Protein AF-A0A1N7J5K2-F1 (afdb_monomer_lite)

Structure (mmCIF, N/CA/C/O backbone):
data_AF-A0A1N7J5K2-F1
#
_entry.id   AF-A0A1N7J5K2-F1
#
loop_
_atom_site.group_PDB
_atom_site.id
_atom_site.type_symbol
_atom_site.label_atom_id
_atom_site.label_alt_id
_atom_site.label_comp_id
_atom_site.label_asym_id
_atom_site.label_entity_id
_atom_site.label_seq_id
_atom_site.pdbx_PDB_ins_code
_atom_site.Cartn_x
_atom_site.Cartn_y
_atom_site.Cartn_z
_atom_site.occupancy
_atom_site.B_iso_or_equiv
_atom_site.auth_seq_id
_atom_site.auth_comp_id
_atom_site.auth_asym_id
_atom_site.auth_atom_id
_atom_site.pdbx_PDB_model_num
ATOM 1 N N . MET A 1 1 ? 15.625 16.193 -10.550 1.00 38.84 1 MET A N 1
ATOM 2 C CA . MET A 1 1 ? 15.431 15.345 -9.357 1.00 38.84 1 MET A CA 1
ATOM 3 C C . MET A 1 1 ? 14.097 14.652 -9.564 1.00 38.84 1 MET A C 1
ATOM 5 O O . MET A 1 1 ? 13.086 15.339 -9.556 1.00 38.84 1 MET A O 1
ATOM 9 N N . GLY A 1 2 ? 14.098 13.376 -9.960 1.00 46.16 2 GLY A N 1
ATOM 10 C CA . GLY A 1 2 ? 12.847 12.663 -10.239 1.00 46.16 2 GLY A CA 1
ATOM 11 C C . GLY A 1 2 ? 12.016 12.593 -8.962 1.00 46.16 2 GLY A C 1
ATOM 12 O O . GLY A 1 2 ? 12.565 12.264 -7.912 1.00 46.16 2 GLY A O 1
ATOM 13 N N . MET A 1 3 ? 10.740 12.972 -9.030 1.00 53.75 3 MET A N 1
ATOM 14 C CA . MET A 1 3 ? 9.815 12.811 -7.910 1.00 53.75 3 MET A CA 1
ATOM 15 C C . MET A 1 3 ? 9.759 11.325 -7.540 1.00 53.75 3 MET A C 1
ATOM 17 O O . MET A 1 3 ? 9.287 10.505 -8.321 1.00 53.75 3 MET A O 1
ATOM 21 N N . SER A 1 4 ? 10.292 10.988 -6.367 1.00 74.81 4 SER A N 1
ATOM 22 C CA . SER A 1 4 ? 10.074 9.694 -5.729 1.00 74.81 4 SER A CA 1
ATOM 23 C C . SER A 1 4 ? 8.666 9.712 -5.141 1.00 74.81 4 SER A C 1
ATOM 25 O O . SER A 1 4 ? 8.347 10.594 -4.343 1.00 74.81 4 SER A O 1
ATOM 27 N N . ILE A 1 5 ? 7.815 8.788 -5.583 1.00 88.31 5 ILE A N 1
ATOM 28 C CA . ILE A 1 5 ? 6.474 8.612 -5.024 1.00 88.31 5 ILE A CA 1
ATOM 29 C C . ILE A 1 5 ? 6.587 7.991 -3.629 1.00 88.31 5 ILE A C 1
ATOM 31 O O . ILE A 1 5 ? 7.312 7.017 -3.412 1.00 88.31 5 ILE A O 1
ATOM 35 N N . SER A 1 6 ? 5.859 8.545 -2.668 1.00 93.19 6 SER A N 1
ATOM 36 C CA . SER A 1 6 ? 5.816 8.018 -1.307 1.00 93.19 6 SER A CA 1
ATOM 37 C C . SER A 1 6 ? 5.140 6.645 -1.259 1.00 93.19 6 SER A C 1
ATOM 39 O O . SER A 1 6 ? 4.311 6.295 -2.101 1.00 93.19 6 SER A O 1
ATOM 41 N N . VAL A 1 7 ? 5.431 5.863 -0.216 1.00 94.81 7 VAL A N 1
ATOM 42 C CA . VAL A 1 7 ? 4.757 4.573 0.023 1.00 94.81 7 VAL A CA 1
ATOM 43 C C . VAL A 1 7 ? 3.235 4.753 0.097 1.00 94.81 7 VAL A C 1
ATOM 45 O O . VAL A 1 7 ? 2.488 3.938 -0.436 1.00 94.81 7 VAL A O 1
ATOM 48 N N . SER A 1 8 ? 2.765 5.842 0.700 1.00 95.25 8 SER A N 1
ATOM 49 C CA . SER A 1 8 ? 1.342 6.179 0.787 1.00 95.25 8 SER A CA 1
ATOM 50 C C . SER A 1 8 ? 0.697 6.399 -0.586 1.00 95.25 8 SER A C 1
ATOM 52 O O . SER A 1 8 ? -0.397 5.892 -0.845 1.00 95.25 8 SER A O 1
ATOM 54 N N . GLU A 1 9 ? 1.391 7.084 -1.498 1.00 95.50 9 GLU A N 1
ATOM 55 C CA . GLU A 1 9 ? 0.950 7.250 -2.889 1.00 95.50 9 GLU A CA 1
ATOM 56 C C . GLU A 1 9 ? 0.975 5.922 -3.653 1.00 95.50 9 GLU A C 1
ATOM 58 O O . GLU A 1 9 ? 0.037 5.625 -4.394 1.00 95.50 9 GLU A O 1
ATOM 63 N N . LYS A 1 10 ? 1.980 5.070 -3.416 1.00 96.56 10 LYS A N 1
ATOM 64 C CA . LYS A 1 10 ? 2.028 3.720 -3.997 1.00 96.56 10 LYS A CA 1
ATOM 65 C C . LYS A 1 10 ? 0.839 2.861 -3.579 1.00 96.56 10 LYS A C 1
ATOM 67 O O . LYS A 1 10 ? 0.248 2.178 -4.411 1.00 96.56 10 LYS A O 1
ATOM 72 N N . ILE A 1 11 ? 0.457 2.908 -2.303 1.00 97.25 11 ILE A N 1
ATOM 73 C CA . ILE A 1 11 ? -0.711 2.176 -1.787 1.00 97.25 11 ILE A CA 1
ATOM 74 C C . ILE A 1 11 ? -1.987 2.637 -2.494 1.00 97.25 11 ILE A C 1
ATOM 76 O O . ILE A 1 11 ? -2.794 1.804 -2.914 1.00 97.25 11 ILE A O 1
ATOM 80 N N . ARG A 1 12 ? -2.140 3.953 -2.678 1.00 97.06 12 ARG A N 1
ATOM 81 C CA . ARG A 1 12 ? -3.259 4.519 -3.430 1.00 97.06 12 ARG A CA 1
ATOM 82 C C . ARG A 1 12 ? -3.271 4.037 -4.883 1.00 97.06 12 ARG A C 1
ATOM 84 O O . ARG A 1 12 ? -4.317 3.605 -5.353 1.00 9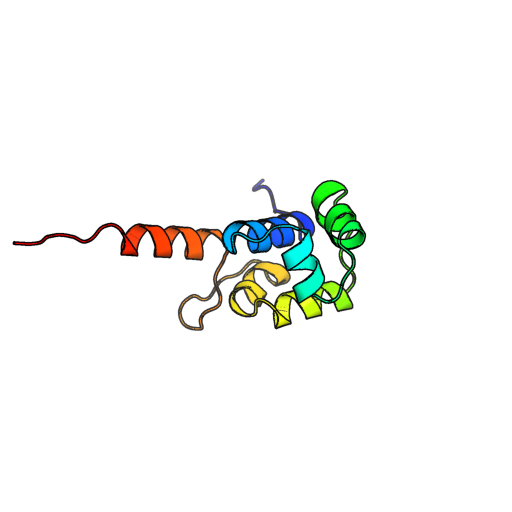7.06 12 ARG A O 1
ATOM 91 N N . ALA A 1 13 ? -2.128 4.068 -5.568 1.00 96.94 13 ALA A N 1
ATOM 92 C CA . ALA A 1 13 ? -2.012 3.626 -6.958 1.00 96.94 13 ALA A CA 1
ATOM 93 C C . ALA A 1 13 ? -2.357 2.136 -7.131 1.00 96.94 13 ALA A C 1
ATOM 95 O O . ALA A 1 13 ? -3.067 1.765 -8.063 1.00 96.94 13 ALA A O 1
ATOM 96 N N . ILE A 1 14 ? -1.934 1.280 -6.194 1.00 97.62 14 ILE A N 1
ATOM 97 C CA . ILE A 1 14 ? -2.348 -0.131 -6.162 1.00 97.62 14 ILE A CA 1
ATOM 98 C C . ILE A 1 14 ? -3.872 -0.227 -6.068 1.00 97.62 14 ILE A C 1
ATOM 100 O O . ILE A 1 14 ? -4.493 -0.906 -6.878 1.00 97.62 14 ILE A O 1
ATOM 104 N N . ARG A 1 15 ? -4.497 0.481 -5.122 1.00 97.88 15 ARG A N 1
ATOM 105 C CA . ARG A 1 15 ? -5.956 0.453 -4.967 1.00 97.88 15 ARG A CA 1
ATOM 106 C C . ARG A 1 15 ? -6.688 0.929 -6.230 1.00 97.88 15 ARG A C 1
ATOM 108 O O . ARG A 1 15 ? -7.670 0.299 -6.626 1.00 97.88 15 ARG A O 1
ATOM 115 N N . ASP A 1 16 ? -6.233 2.032 -6.820 1.00 97.06 16 ASP A N 1
ATOM 116 C CA . ASP A 1 16 ? -6.857 2.646 -7.995 1.00 97.06 16 ASP A CA 1
ATOM 117 C C . ASP A 1 16 ? -6.722 1.728 -9.234 1.00 97.06 16 ASP A C 1
ATOM 119 O O . ASP A 1 16 ? -7.727 1.466 -9.893 1.00 97.06 16 ASP A O 1
ATOM 123 N N . SER A 1 17 ? -5.554 1.113 -9.470 1.00 96.38 17 SER A N 1
ATOM 124 C CA . SER A 1 17 ? -5.351 0.138 -10.569 1.00 96.38 17 SER A CA 1
ATOM 125 C C . SER A 1 17 ? -6.101 -1.190 -10.392 1.00 96.38 17 SER A C 1
ATOM 127 O O . SER A 1 17 ? -6.335 -1.932 -11.350 1.00 96.38 17 SER A O 1
ATOM 129 N N . GLU A 1 18 ? -6.499 -1.528 -9.166 1.00 95.94 18 GLU A N 1
ATOM 130 C CA . GLU A 1 18 ? -7.408 -2.642 -8.871 1.00 95.94 18 GLU A CA 1
ATOM 131 C C . GLU A 1 18 ? -8.888 -2.251 -9.003 1.00 95.94 18 GLU A C 1
ATOM 133 O O . GLU A 1 18 ? -9.766 -3.089 -8.802 1.00 95.94 18 GLU A O 1
ATOM 138 N N . GLY A 1 19 ? -9.191 -0.989 -9.329 1.00 95.88 19 GLY A N 1
ATOM 139 C CA . GLY A 1 19 ? -10.561 -0.490 -9.444 1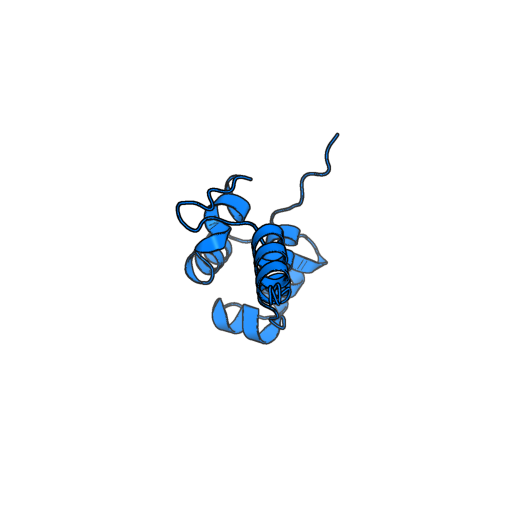.00 95.88 19 GLY A CA 1
ATOM 140 C C . GLY A 1 19 ? -11.328 -0.535 -8.120 1.00 95.88 19 GLY A C 1
ATOM 141 O O . GLY A 1 19 ? -12.557 -0.617 -8.113 1.00 95.88 19 GLY A O 1
ATOM 142 N N . MET A 1 20 ? -10.626 -0.526 -6.981 1.00 96.81 20 MET A N 1
ATOM 143 C CA . MET A 1 20 ? -11.242 -0.735 -5.674 1.00 96.81 20 MET A CA 1
ATOM 144 C C . MET A 1 20 ? -11.570 0.578 -4.960 1.00 96.81 20 MET A C 1
ATOM 146 O O . MET A 1 20 ? -10.738 1.472 -4.785 1.00 96.81 20 MET A O 1
ATOM 150 N N . GLY A 1 21 ? -12.787 0.658 -4.421 1.00 97.38 21 GLY A N 1
ATOM 151 C CA . GLY A 1 21 ? -13.136 1.685 -3.443 1.00 97.38 21 GLY A CA 1
ATOM 152 C C . GLY A 1 21 ? -12.374 1.496 -2.123 1.00 97.38 21 GLY A C 1
ATOM 153 O O . GLY A 1 21 ? -12.033 0.375 -1.742 1.00 97.38 21 GLY A O 1
ATOM 154 N N . ARG A 1 22 ? -12.154 2.589 -1.378 1.00 97.06 22 ARG A N 1
ATOM 155 C CA . ARG A 1 22 ? -11.424 2.575 -0.092 1.00 97.06 22 ARG A CA 1
ATOM 156 C C . ARG A 1 22 ? -11.976 1.572 0.910 1.00 97.06 22 ARG A C 1
ATOM 158 O O . ARG A 1 22 ? -11.201 0.870 1.547 1.00 97.06 22 ARG A O 1
ATOM 165 N N . LYS A 1 23 ? -13.303 1.485 1.029 1.00 97.75 23 LYS A N 1
ATOM 166 C CA . LYS A 1 23 ? -13.947 0.537 1.941 1.00 97.75 23 LYS A CA 1
ATOM 167 C C . LYS A 1 23 ? -13.613 -0.913 1.582 1.00 97.75 23 LYS A C 1
ATOM 169 O O . LYS A 1 23 ? -13.081 -1.625 2.420 1.00 97.75 23 LYS A O 1
ATOM 174 N N . ALA A 1 24 ? -13.856 -1.319 0.336 1.00 98.06 24 ALA A N 1
ATOM 175 C CA . ALA A 1 24 ? -1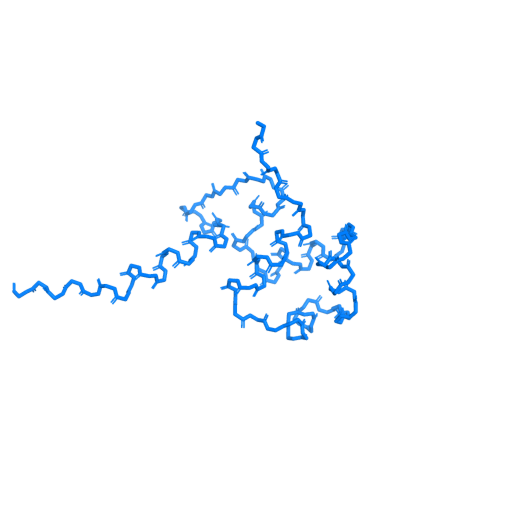3.579 -2.681 -0.121 1.00 98.06 24 ALA A CA 1
ATOM 176 C C . ALA A 1 24 ? -12.088 -3.039 0.000 1.00 98.06 24 ALA A C 1
ATOM 178 O O . ALA A 1 24 ? -11.740 -4.153 0.387 1.00 98.06 24 ALA A O 1
ATOM 179 N N . PHE A 1 25 ? -11.205 -2.083 -0.297 1.00 98.25 25 PHE A N 1
ATOM 180 C CA . PHE A 1 25 ? -9.766 -2.263 -0.152 1.00 98.25 25 PHE A CA 1
ATOM 181 C C . PHE A 1 25 ? -9.363 -2.443 1.317 1.00 98.25 25 PHE A C 1
ATOM 183 O O . PHE A 1 25 ? -8.662 -3.394 1.645 1.00 98.25 25 PHE A O 1
ATOM 190 N N . ALA A 1 26 ? -9.849 -1.578 2.213 1.00 97.88 26 ALA A N 1
ATOM 191 C CA . ALA A 1 26 ? -9.585 -1.667 3.646 1.00 97.88 26 ALA A CA 1
ATOM 192 C C . ALA A 1 26 ? -10.125 -2.972 4.255 1.00 97.88 26 ALA A C 1
ATOM 194 O O . ALA A 1 26 ? -9.396 -3.649 4.981 1.00 97.88 26 ALA A O 1
ATOM 195 N N . ASP A 1 27 ? -11.350 -3.363 3.887 1.00 98.06 27 ASP A N 1
ATOM 196 C CA . ASP A 1 27 ? -11.982 -4.608 4.329 1.00 98.06 27 ASP A CA 1
ATOM 197 C C . ASP A 1 27 ? -11.143 -5.828 3.892 1.00 98.06 27 ASP A C 1
ATOM 199 O O . ASP A 1 27 ? -10.853 -6.700 4.710 1.00 98.06 27 ASP A O 1
ATOM 203 N N . LYS A 1 28 ? -10.653 -5.856 2.639 1.00 97.56 28 LYS A N 1
ATOM 204 C CA . LYS A 1 28 ? -9.761 -6.921 2.134 1.00 97.56 28 LYS A CA 1
ATOM 205 C C . LYS A 1 28 ? -8.426 -6.999 2.885 1.00 97.56 28 LYS A C 1
ATOM 207 O O . LYS A 1 28 ? -7.862 -8.082 3.019 1.00 97.56 28 LYS A O 1
ATOM 212 N N . LEU A 1 29 ? -7.918 -5.870 3.372 1.00 96.62 29 LEU A N 1
ATOM 213 C CA . LEU A 1 29 ? -6.679 -5.801 4.152 1.00 96.62 29 LEU A CA 1
ATOM 214 C C . LEU A 1 29 ? -6.887 -6.048 5.654 1.00 96.62 29 LEU A C 1
ATOM 216 O O . LEU A 1 29 ? -5.904 -6.132 6.391 1.00 96.62 29 LEU A O 1
ATOM 220 N N . GLY A 1 30 ? -8.137 -6.141 6.118 1.00 96.75 30 GLY A N 1
ATOM 221 C CA . GLY A 1 30 ? -8.462 -6.265 7.539 1.00 96.75 30 GLY A CA 1
ATOM 222 C C . GLY A 1 30 ? -8.133 -5.009 8.354 1.00 96.75 30 GLY A C 1
ATOM 223 O O . GLY A 1 30 ? -7.798 -5.115 9.533 1.00 96.75 30 GLY A O 1
ATOM 224 N N . ILE A 1 31 ? -8.194 -3.823 7.740 1.00 96.44 31 ILE A N 1
ATOM 225 C CA . ILE A 1 31 ? -7.954 -2.532 8.403 1.00 96.44 31 ILE A CA 1
ATOM 226 C C . ILE A 1 31 ? -9.199 -1.648 8.332 1.00 96.44 31 ILE A C 1
ATOM 228 O O . ILE A 1 31 ? -10.090 -1.862 7.516 1.00 96.44 31 ILE A O 1
ATOM 232 N N . SER A 1 32 ? -9.262 -0.605 9.163 1.00 97.50 32 SER A N 1
ATOM 233 C CA . SER A 1 32 ? -10.363 0.356 9.066 1.00 97.50 32 SER A CA 1
ATOM 234 C C . SER A 1 32 ? -10.215 1.255 7.832 1.00 97.50 32 SER A C 1
ATOM 236 O O . SER A 1 32 ? -9.105 1.666 7.482 1.00 97.50 32 SER A O 1
ATOM 238 N N . GLN A 1 33 ? -11.336 1.651 7.219 1.00 97.50 33 GLN A N 1
ATOM 239 C CA . GLN A 1 33 ? -11.334 2.645 6.137 1.00 97.50 33 GLN A CA 1
ATOM 240 C C . GLN A 1 33 ? -10.656 3.960 6.567 1.00 97.50 33 GLN A C 1
ATOM 242 O O . GLN A 1 33 ? -9.893 4.540 5.800 1.00 97.50 33 GLN A O 1
ATOM 247 N N . ARG A 1 34 ? -10.862 4.397 7.818 1.00 97.00 34 ARG A N 1
ATOM 248 C CA . ARG A 1 34 ? -10.224 5.599 8.382 1.00 97.00 34 ARG A CA 1
ATOM 249 C C . ARG A 1 34 ? -8.697 5.484 8.416 1.00 97.00 34 ARG A C 1
ATOM 251 O O . ARG A 1 34 ? -8.002 6.470 8.182 1.00 97.00 34 ARG A O 1
ATOM 258 N N . THR A 1 35 ? -8.171 4.296 8.717 1.00 96.69 35 THR A N 1
ATOM 259 C CA . THR A 1 35 ? -6.727 4.028 8.680 1.00 96.69 35 THR A CA 1
ATOM 260 C C . THR A 1 35 ? -6.195 4.201 7.263 1.00 96.69 35 THR A C 1
ATOM 262 O O . THR A 1 35 ? -5.208 4.908 7.074 1.00 96.69 35 THR A O 1
ATOM 265 N N . LEU A 1 36 ? -6.879 3.622 6.270 1.00 97.38 36 LEU A N 1
ATOM 266 C CA . LEU A 1 36 ? -6.511 3.776 4.863 1.00 97.38 36 LEU A CA 1
ATOM 267 C C . 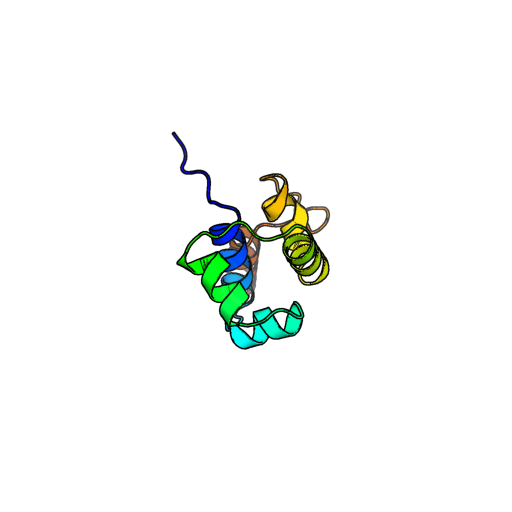LEU A 1 36 ? -6.552 5.247 4.417 1.00 97.38 36 LEU A C 1
ATOM 269 O O . LEU A 1 36 ? -5.622 5.715 3.772 1.00 97.38 36 LEU A O 1
ATOM 273 N N . GLU A 1 37 ? -7.579 6.004 4.809 1.00 96.44 37 GLU A N 1
ATOM 274 C CA . GLU A 1 37 ? -7.677 7.441 4.513 1.00 96.44 37 GLU A CA 1
ATOM 275 C C . GLU A 1 37 ? -6.541 8.256 5.144 1.00 96.44 37 GLU A C 1
ATOM 277 O O . GLU A 1 37 ? -6.044 9.191 4.520 1.00 96.44 37 GLU A O 1
ATOM 282 N N . SER A 1 38 ? -6.100 7.916 6.361 1.00 96.00 38 SER A N 1
ATOM 283 C CA . SER A 1 38 ? -4.948 8.582 6.986 1.00 96.00 38 SER A CA 1
ATOM 284 C C . SER A 1 38 ? -3.659 8.331 6.208 1.00 96.00 38 SER A C 1
ATOM 286 O O . SER A 1 38 ? -2.868 9.254 6.028 1.00 96.00 38 SER A O 1
ATOM 288 N N . ILE A 1 39 ? -3.462 7.104 5.726 1.00 95.81 39 ILE A N 1
ATOM 289 C CA . ILE A 1 39 ? -2.300 6.745 4.910 1.00 95.81 39 ILE A CA 1
ATOM 290 C C . ILE A 1 39 ? -2.351 7.522 3.591 1.00 95.81 39 ILE A C 1
ATOM 292 O O . ILE A 1 39 ? -1.460 8.319 3.320 1.00 95.81 39 ILE A O 1
ATOM 296 N N . GLU A 1 40 ? -3.429 7.377 2.816 1.00 93.94 40 GLU A N 1
ATOM 297 C CA . GLU A 1 40 ? -3.505 7.938 1.461 1.00 93.94 40 GLU A CA 1
ATOM 298 C C . GLU A 1 40 ? -3.599 9.470 1.418 1.00 93.94 40 GLU A C 1
ATOM 300 O O . GLU A 1 40 ? -3.015 10.081 0.529 1.00 93.94 40 GLU A O 1
ATOM 305 N N . ASN A 1 41 ? -4.347 10.102 2.332 1.00 91.62 41 ASN A N 1
ATOM 306 C CA . ASN A 1 41 ? -4.626 11.543 2.246 1.00 91.62 41 ASN A CA 1
ATOM 307 C C . ASN A 1 41 ? -3.686 12.389 3.106 1.00 91.62 41 ASN A C 1
ATOM 309 O O . ASN A 1 41 ? -3.407 13.532 2.757 1.00 91.62 41 ASN A O 1
ATOM 313 N N . LYS A 1 42 ? -3.242 11.867 4.256 1.00 88.06 42 LYS A N 1
ATOM 314 C CA . LYS A 1 42 ? -2.353 12.601 5.173 1.00 88.06 42 LYS A CA 1
ATOM 315 C C . LYS A 1 42 ? -0.892 12.190 5.029 1.00 88.06 42 LYS A C 1
ATOM 317 O O . LYS A 1 42 ? -0.058 12.732 5.745 1.00 88.06 42 LYS A O 1
ATOM 322 N N . GLY A 1 43 ? -0.595 11.211 4.170 1.00 86.50 43 GLY A N 1
ATOM 323 C CA . GLY A 1 43 ? 0.754 10.684 3.991 1.00 86.50 43 GLY A CA 1
ATOM 324 C C . GLY A 1 43 ? 1.300 10.004 5.246 1.00 86.50 43 GLY A C 1
ATOM 325 O O . GLY A 1 43 ? 2.506 9.988 5.443 1.00 86.50 43 GLY A O 1
ATOM 326 N N . THR A 1 44 ? 0.434 9.483 6.126 1.00 90.19 44 THR A N 1
ATOM 327 C CA . THR A 1 44 ? 0.894 8.761 7.321 1.00 90.19 44 THR A CA 1
ATOM 328 C C . THR A 1 44 ? 1.616 7.485 6.906 1.00 90.19 44 THR A C 1
ATOM 330 O O . THR A 1 44 ? 1.036 6.676 6.182 1.00 90.19 44 THR A O 1
ATOM 333 N N . ASP A 1 45 ? 2.830 7.273 7.413 1.00 90.62 45 ASP A N 1
ATOM 334 C CA . ASP A 1 45 ? 3.572 6.047 7.133 1.00 90.62 45 ASP A CA 1
ATOM 335 C C . ASP A 1 45 ? 2.791 4.811 7.615 1.00 90.62 45 ASP A C 1
ATOM 337 O O . ASP A 1 45 ? 2.344 4.754 8.770 1.00 90.62 45 ASP A O 1
ATOM 341 N N . PRO A 1 46 ? 2.598 3.797 6.754 1.00 94.25 46 PRO A N 1
ATOM 342 C CA . PRO A 1 46 ? 1.912 2.579 7.144 1.00 94.25 46 PRO A CA 1
ATOM 343 C C . PRO A 1 46 ? 2.766 1.784 8.136 1.00 94.25 46 PRO A C 1
ATOM 345 O O . PRO A 1 46 ? 3.982 1.657 7.991 1.00 94.25 46 PRO A O 1
ATOM 348 N N . SER A 1 47 ? 2.120 1.157 9.120 1.00 96.00 47 SER A N 1
ATOM 349 C CA . SER A 1 47 ? 2.822 0.206 9.984 1.00 96.00 47 SER A CA 1
ATOM 350 C C . SER A 1 47 ? 3.288 -1.017 9.188 1.00 96.00 47 SER A C 1
ATOM 352 O O . SER A 1 47 ? 2.702 -1.385 8.165 1.00 96.00 47 SER A O 1
ATOM 354 N N . SER A 1 48 ? 4.307 -1.716 9.692 1.00 96.25 48 SER A N 1
ATOM 355 C CA . SER A 1 48 ? 4.821 -2.935 9.052 1.00 96.25 48 SER A CA 1
ATOM 356 C C . SER A 1 48 ? 3.747 -4.018 8.881 1.00 96.25 48 SER A C 1
ATOM 358 O O . SER A 1 48 ? 3.772 -4.764 7.903 1.00 96.25 48 SER A O 1
ATOM 360 N N . SER A 1 49 ? 2.770 -4.087 9.790 1.00 97.00 49 SER A N 1
ATOM 361 C CA . SER A 1 49 ? 1.619 -4.990 9.685 1.00 97.00 49 SER A CA 1
ATOM 362 C C . SER A 1 49 ? 0.716 -4.644 8.501 1.00 97.00 49 SER A C 1
ATOM 364 O O . SER A 1 49 ? 0.298 -5.548 7.780 1.00 97.00 49 SER A O 1
ATOM 366 N N . ILE A 1 50 ? 0.458 -3.353 8.265 1.00 96.88 50 ILE A N 1
ATOM 367 C CA . ILE A 1 50 ? -0.338 -2.885 7.121 1.00 96.88 50 ILE A CA 1
ATOM 368 C C . ILE A 1 50 ? 0.415 -3.152 5.819 1.00 96.88 50 ILE A C 1
ATOM 370 O O . ILE A 1 50 ? -0.159 -3.717 4.892 1.00 96.88 50 ILE A O 1
ATOM 374 N N . LEU A 1 51 ? 1.712 -2.836 5.768 1.00 97.44 51 LEU A N 1
ATOM 375 C CA . LEU A 1 51 ? 2.538 -3.101 4.590 1.00 97.44 51 LEU A CA 1
ATOM 376 C C . LEU A 1 51 ? 2.526 -4.595 4.223 1.00 97.44 51 LEU A C 1
ATOM 378 O O . LEU A 1 51 ? 2.285 -4.956 3.074 1.00 97.44 51 LEU A O 1
ATOM 382 N N . LYS A 1 52 ? 2.683 -5.483 5.216 1.00 98.00 52 LYS A N 1
ATOM 383 C CA . LYS A 1 52 ? 2.578 -6.939 5.021 1.00 98.00 52 LYS A CA 1
ATOM 384 C C . LYS A 1 52 ? 1.190 -7.375 4.552 1.00 98.00 52 LYS A C 1
ATOM 386 O O . LYS A 1 52 ? 1.106 -8.284 3.729 1.00 98.00 52 LYS A O 1
ATOM 391 N N . ALA A 1 53 ? 0.116 -6.779 5.074 1.00 98.12 53 ALA A N 1
ATOM 392 C CA . ALA A 1 53 ? -1.244 -7.084 4.630 1.00 98.12 53 ALA A CA 1
ATOM 393 C C . ALA A 1 53 ? -1.430 -6.736 3.146 1.00 98.12 53 ALA A C 1
ATOM 395 O O . ALA A 1 53 ? -1.995 -7.533 2.400 1.00 98.12 53 ALA A O 1
ATOM 396 N N . ILE A 1 54 ? -0.880 -5.602 2.704 1.00 97.81 54 ILE A N 1
ATOM 397 C CA . ILE A 1 54 ? -0.929 -5.170 1.303 1.00 97.81 54 ILE A CA 1
ATOM 398 C C . ILE A 1 54 ? -0.141 -6.128 0.411 1.00 97.81 54 ILE A C 1
ATOM 400 O O . ILE A 1 54 ? -0.706 -6.632 -0.555 1.00 97.81 54 ILE A O 1
ATOM 404 N N . CYS A 1 55 ? 1.104 -6.470 0.765 1.00 98.00 55 CYS A N 1
ATOM 405 C CA . CYS A 1 55 ? 1.895 -7.428 -0.018 1.00 98.00 55 CYS A CA 1
ATOM 406 C C . CYS A 1 55 ? 1.227 -8.812 -0.100 1.00 98.00 55 CYS A C 1
ATOM 408 O O . CYS A 1 55 ? 1.312 -9.480 -1.122 1.00 98.00 55 CYS A O 1
ATOM 410 N N . LYS A 1 56 ? 0.524 -9.255 0.952 1.00 97.56 56 LYS A N 1
ATOM 411 C CA . LYS A 1 56 ? -0.240 -10.514 0.919 1.00 97.56 56 LYS A CA 1
ATOM 412 C C . LYS A 1 56 ? -1.503 -10.418 0.061 1.00 97.56 56 LYS A C 1
ATOM 414 O O . LYS A 1 56 ? -1.841 -11.376 -0.624 1.00 97.56 56 LYS A O 1
ATOM 419 N N . GLY A 1 57 ? -2.212 -9.290 0.119 1.00 97.19 57 GLY A N 1
ATOM 420 C CA . GLY A 1 57 ? -3.446 -9.069 -0.636 1.00 97.19 57 GLY A CA 1
ATOM 421 C C . GLY A 1 57 ? -3.220 -8.809 -2.127 1.00 97.19 57 GLY A C 1
ATOM 422 O O . GLY A 1 57 ? -4.106 -9.110 -2.930 1.00 97.19 57 GLY A O 1
ATOM 423 N N . TYR A 1 58 ? -2.047 -8.269 -2.476 1.00 97.69 58 TYR A N 1
ATOM 424 C CA . TYR A 1 58 ? -1.649 -7.897 -3.834 1.00 97.69 58 TYR A CA 1
ATOM 425 C C . TYR A 1 58 ? -0.166 -8.224 -4.092 1.00 97.69 58 TYR A C 1
ATOM 427 O O . TYR A 1 58 ? 0.663 -7.323 -4.248 1.00 97.69 58 TYR A O 1
ATOM 435 N N . PRO A 1 59 ? 0.194 -9.519 -4.146 1.00 97.75 59 PRO A N 1
ATOM 436 C CA . PRO A 1 59 ? 1.588 -9.957 -4.231 1.00 97.75 59 PRO A CA 1
ATOM 437 C C . PRO A 1 59 ? 2.321 -9.450 -5.472 1.00 97.75 59 PRO A C 1
ATOM 439 O O . PRO A 1 59 ? 3.533 -9.244 -5.399 1.00 97.75 59 PRO A O 1
ATOM 442 N N . ALA A 1 60 ? 1.601 -9.190 -6.566 1.00 98.00 60 ALA A N 1
ATOM 443 C CA . ALA A 1 60 ? 2.157 -8.683 -7.816 1.00 98.00 60 ALA A CA 1
ATOM 444 C C . ALA A 1 60 ? 2.857 -7.320 -7.672 1.00 98.00 60 ALA A C 1
ATOM 446 O O . ALA A 1 60 ? 3.767 -7.032 -8.436 1.00 98.00 60 ALA A O 1
ATOM 447 N N . TYR A 1 61 ? 2.495 -6.498 -6.681 1.00 98.00 61 TYR A N 1
ATOM 448 C CA . TYR A 1 61 ? 3.084 -5.163 -6.502 1.00 98.00 61 TYR A CA 1
ATOM 449 C C . TYR A 1 61 ? 4.177 -5.105 -5.435 1.00 98.00 61 TYR A C 1
ATOM 451 O O . TYR A 1 61 ? 4.642 -4.018 -5.098 1.00 98.00 61 TYR A O 1
ATOM 459 N N . THR A 1 62 ? 4.578 -6.240 -4.857 1.00 97.88 62 THR A N 1
ATOM 460 C CA . THR A 1 62 ? 5.462 -6.268 -3.679 1.00 97.88 62 THR A CA 1
ATOM 461 C C . THR A 1 62 ? 6.792 -5.570 -3.948 1.00 97.88 62 THR A C 1
ATOM 463 O O . THR A 1 62 ? 7.207 -4.715 -3.162 1.00 97.88 62 THR A O 1
ATOM 466 N N . PHE A 1 63 ? 7.452 -5.897 -5.061 1.00 97.81 63 PHE A N 1
ATOM 467 C CA . PHE A 1 63 ? 8.739 -5.296 -5.422 1.00 97.81 63 PHE A CA 1
ATOM 468 C C . PHE A 1 63 ? 8.605 -3.802 -5.689 1.00 97.81 63 PHE A C 1
ATOM 470 O O . PHE A 1 63 ? 9.393 -3.012 -5.176 1.00 97.81 63 PHE A O 1
ATOM 477 N N . TRP A 1 64 ? 7.563 -3.395 -6.405 1.00 97.25 64 TRP A N 1
ATOM 478 C CA . TRP A 1 64 ? 7.362 -1.990 -6.725 1.00 97.25 64 TRP A CA 1
ATOM 479 C C . TRP A 1 64 ? 7.057 -1.163 -5.470 1.00 97.25 64 TRP A C 1
ATOM 481 O O . TRP A 1 64 ? 7.619 -0.084 -5.263 1.00 97.25 64 TRP A O 1
ATOM 491 N N . LEU A 1 65 ? 6.225 -1.706 -4.576 1.00 96.88 65 LEU A N 1
ATOM 492 C CA . LEU A 1 65 ? 5.852 -1.068 -3.318 1.00 96.88 65 LEU A CA 1
ATOM 493 C C . LEU A 1 65 ? 7.052 -0.881 -2.382 1.00 96.88 65 LEU A C 1
ATOM 495 O O . LEU A 1 65 ? 7.167 0.170 -1.755 1.00 96.88 65 LEU A O 1
ATOM 499 N N . THR A 1 66 ? 7.927 -1.887 -2.282 1.00 95.25 66 THR A N 1
ATOM 500 C CA . THR A 1 66 ? 8.937 -1.965 -1.209 1.00 95.25 66 THR A CA 1
ATOM 501 C C . THR A 1 66 ? 10.381 -1.736 -1.652 1.00 95.25 66 THR A C 1
ATOM 503 O O . THR A 1 66 ? 11.199 -1.366 -0.816 1.00 95.25 66 THR A O 1
ATOM 506 N N . LEU A 1 67 ? 10.697 -1.950 -2.931 1.00 95.38 67 LEU A N 1
ATOM 507 C CA . LEU A 1 67 ? 12.061 -1.934 -3.475 1.00 95.38 67 LEU A CA 1
ATOM 508 C C . LEU A 1 67 ? 12.213 -1.019 -4.701 1.00 95.38 67 LEU A C 1
ATOM 510 O O . LEU A 1 67 ? 13.284 -1.002 -5.300 1.00 95.38 67 LEU A O 1
ATOM 514 N N . ASP A 1 68 ? 11.150 -0.314 -5.107 1.00 94.75 68 ASP A N 1
ATOM 515 C CA . ASP A 1 68 ? 11.153 0.566 -6.287 1.00 94.75 68 ASP A CA 1
ATOM 516 C C . ASP A 1 68 ? 11.574 -0.148 -7.586 1.00 94.75 68 ASP A C 1
ATOM 518 O O . ASP A 1 68 ? 12.147 0.451 -8.492 1.00 94.75 68 ASP A O 1
ATOM 522 N N . THR A 1 69 ? 11.279 -1.447 -7.693 1.00 95.38 69 THR A N 1
ATOM 523 C CA . THR A 1 69 ? 11.640 -2.268 -8.856 1.00 95.38 69 THR A CA 1
ATOM 524 C C . THR A 1 69 ? 10.471 -3.117 -9.344 1.00 95.38 69 THR A C 1
ATOM 526 O O . THR A 1 69 ? 9.513 -3.364 -8.615 1.00 95.38 69 THR A O 1
ATOM 529 N N . VAL A 1 70 ? 10.552 -3.577 -10.588 1.00 96.50 70 VAL A N 1
ATOM 530 C CA . VAL A 1 70 ? 9.589 -4.487 -11.218 1.00 96.50 70 VAL A CA 1
ATOM 531 C C . VAL A 1 70 ? 10.344 -5.651 -11.853 1.00 96.50 70 VAL A C 1
ATOM 533 O O . VAL A 1 70 ? 11.495 -5.517 -12.259 1.00 96.50 70 VAL A O 1
ATOM 536 N N . ASN A 1 71 ? 9.695 -6.806 -11.938 1.00 96.62 71 ASN A N 1
ATOM 537 C CA . ASN A 1 71 ? 10.163 -7.957 -12.696 1.00 96.62 71 ASN A CA 1
ATOM 538 C C . ASN A 1 71 ? 8.947 -8.692 -13.299 1.00 96.62 71 ASN A C 1
ATOM 540 O O . ASN A 1 71 ? 8.425 -9.632 -12.683 1.00 96.62 71 ASN A O 1
ATOM 544 N N . PRO A 1 72 ? 8.465 -8.242 -14.474 1.00 94.88 72 PRO A N 1
ATOM 545 C CA . PRO A 1 72 ? 7.264 -8.790 -15.101 1.00 94.88 72 PRO A CA 1
ATOM 546 C C . PRO A 1 72 ? 7.348 -10.293 -15.392 1.00 94.88 72 PRO A C 1
ATOM 548 O O . PRO A 1 72 ? 6.337 -10.979 -15.266 1.00 94.88 72 PRO A O 1
ATOM 551 N N . GLU A 1 73 ? 8.544 -10.819 -15.676 1.00 95.00 73 GLU A N 1
ATOM 552 C CA . GLU A 1 73 ? 8.788 -12.246 -15.958 1.00 95.00 73 GLU A CA 1
ATOM 553 C C . GLU A 1 73 ? 8.362 -13.168 -14.804 1.00 95.00 73 GLU A C 1
ATOM 555 O O . GLU A 1 73 ? 7.987 -14.317 -15.020 1.00 95.00 73 GLU A O 1
ATOM 560 N N . ILE A 1 74 ? 8.391 -12.666 -13.563 1.00 94.62 74 ILE A N 1
ATOM 561 C CA . ILE A 1 74 ? 7.943 -13.401 -12.367 1.00 94.62 74 ILE A CA 1
ATOM 562 C C . ILE A 1 74 ? 6.644 -12.834 -11.777 1.00 94.62 74 ILE A C 1
ATOM 564 O O . ILE A 1 74 ? 6.321 -13.080 -10.613 1.00 94.62 74 ILE A O 1
ATOM 568 N N . GLY A 1 75 ? 5.910 -12.033 -12.553 1.00 95.00 75 GLY A N 1
ATOM 569 C CA . GLY A 1 75 ? 4.646 -11.426 -12.138 1.00 95.00 75 GLY A CA 1
ATOM 570 C C . GLY A 1 75 ? 4.780 -10.289 -11.120 1.00 95.00 75 GLY A C 1
ATOM 571 O O . GLY A 1 75 ? 3.788 -9.937 -10.484 1.00 95.00 75 GLY A O 1
ATOM 572 N N . GLN A 1 76 ? 5.975 -9.713 -10.940 1.00 97.94 76 GLN A N 1
ATOM 573 C CA . GLN A 1 76 ? 6.175 -8.508 -10.130 1.00 97.94 76 GLN A CA 1
ATOM 574 C C . GLN A 1 76 ? 6.057 -7.269 -11.022 1.00 97.94 76 GLN A C 1
ATOM 576 O O . GLN A 1 76 ? 6.942 -6.987 -11.824 1.00 97.94 76 GLN A O 1
ATOM 581 N N . ILE A 1 77 ? 4.975 -6.514 -10.896 1.00 97.19 77 ILE A N 1
ATOM 582 C CA . ILE A 1 77 ? 4.636 -5.399 -11.785 1.00 97.19 77 ILE A CA 1
ATOM 583 C C . ILE A 1 77 ? 4.340 -4.123 -10.992 1.00 97.19 77 ILE A C 1
ATOM 585 O O . ILE A 1 77 ? 4.197 -4.144 -9.769 1.00 97.19 77 ILE A O 1
ATOM 589 N N . SER A 1 78 ? 4.247 -2.999 -11.696 1.00 96.75 78 SER A N 1
ATOM 590 C CA . SER A 1 78 ? 3.684 -1.754 -11.174 1.00 96.75 78 SER A CA 1
ATOM 591 C C . SER A 1 78 ? 2.210 -1.619 -11.595 1.00 96.75 78 SER A C 1
ATOM 593 O O . SER A 1 78 ? 1.788 -2.266 -12.560 1.00 96.75 78 SER A O 1
ATOM 595 N N . PRO A 1 79 ? 1.426 -0.762 -10.917 1.00 95.69 79 PRO A N 1
ATOM 596 C CA . PRO A 1 79 ? 0.092 -0.362 -11.372 1.00 95.69 79 PRO A CA 1
ATOM 597 C C . PRO A 1 79 ? 0.047 0.082 -12.847 1.00 95.69 79 PRO A C 1
ATOM 599 O O . PRO A 1 79 ? -0.797 -0.384 -13.604 1.00 95.69 79 PRO A O 1
ATOM 602 N N . GLU A 1 80 ? 1.017 0.891 -13.281 1.00 93.81 80 GLU A N 1
ATOM 603 C CA . GLU A 1 80 ? 1.137 1.386 -14.664 1.00 93.81 80 GLU A CA 1
ATOM 604 C C . GLU A 1 80 ? 1.310 0.251 -15.689 1.00 93.81 80 GLU A C 1
ATOM 606 O O . GLU A 1 80 ? 0.662 0.233 -16.738 1.00 93.81 80 GLU A O 1
ATOM 611 N N . LEU A 1 81 ? 2.145 -0.747 -15.372 1.00 91.19 81 LEU A N 1
ATOM 612 C CA . LEU A 1 81 ? 2.343 -1.911 -16.242 1.00 91.19 81 LEU A CA 1
ATOM 613 C C . LEU A 1 81 ? 1.063 -2.741 -16.386 1.00 91.19 81 LEU A C 1
ATOM 615 O O . LEU A 1 81 ? 0.776 -3.243 -17.473 1.00 91.19 81 LEU A O 1
ATOM 619 N N . LYS A 1 82 ? 0.277 -2.872 -15.310 1.00 92.12 82 LYS A N 1
ATOM 620 C CA . LYS A 1 82 ? -1.026 -3.547 -15.363 1.00 92.12 82 LYS A CA 1
ATOM 621 C C . LYS A 1 82 ? -2.008 -2.804 -16.268 1.00 92.12 82 LYS A C 1
ATOM 623 O O . LYS A 1 82 ? -2.700 -3.443 -17.060 1.00 92.12 82 LYS A O 1
ATOM 628 N N . GLU A 1 83 ? -2.087 -1.482 -16.137 1.00 87.75 83 GLU A N 1
ATOM 629 C CA . GLU A 1 83 ? -2.971 -0.644 -16.955 1.00 87.75 83 GLU A CA 1
ATOM 630 C C . GLU A 1 83 ? -2.618 -0.770 -18.439 1.00 87.75 83 GLU A C 1
ATOM 632 O O . GLU A 1 83 ? -3.482 -1.099 -19.250 1.00 87.75 8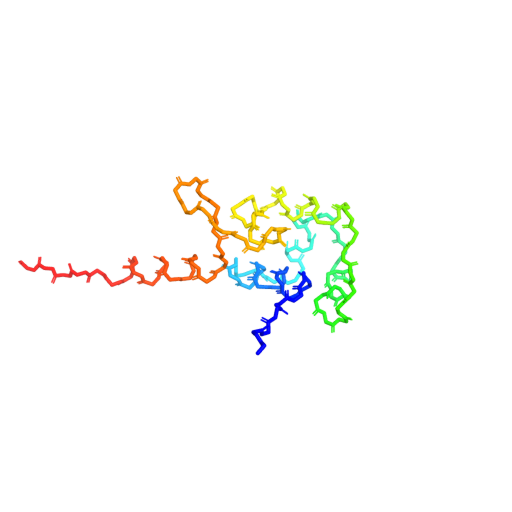3 GLU A O 1
ATOM 637 N N . THR A 1 84 ? -1.328 -0.663 -18.765 1.00 83.94 84 THR A N 1
ATOM 638 C CA . THR A 1 84 ? -0.824 -0.796 -20.139 1.00 83.94 84 THR A CA 1
ATOM 639 C C . THR A 1 84 ? -1.174 -2.165 -20.736 1.00 83.94 84 THR A C 1
ATOM 641 O O . THR A 1 84 ? -1.702 -2.252 -21.842 1.00 83.94 84 THR A O 1
ATOM 644 N N . ALA A 1 85 ? -0.954 -3.257 -19.995 1.00 78.12 85 ALA A N 1
ATOM 645 C CA . ALA A 1 85 ? -1.293 -4.608 -20.453 1.00 78.12 85 ALA A CA 1
ATOM 646 C C . ALA A 1 85 ? -2.803 -4.795 -20.718 1.00 78.12 85 ALA A C 1
ATOM 648 O O . ALA A 1 85 ? -3.192 -5.518 -21.636 1.00 78.12 85 ALA A O 1
ATOM 649 N N . SER A 1 86 ? -3.659 -4.121 -19.941 1.00 72.94 86 SER A N 1
ATOM 650 C CA . SER A 1 86 ? -5.118 -4.131 -20.120 1.00 72.94 86 SER A CA 1
ATOM 651 C C . SER A 1 86 ? -5.567 -3.397 -21.390 1.00 72.94 86 SER A C 1
ATOM 653 O O . SER A 1 86 ? -6.567 -3.778 -22.000 1.00 72.94 86 SER A O 1
ATOM 655 N N . GLU A 1 87 ? -4.839 -2.361 -21.815 1.00 70.75 87 GLU A N 1
ATOM 656 C CA . GLU A 1 87 ? -5.128 -1.611 -23.044 1.00 70.75 87 GLU A CA 1
ATOM 657 C C . GLU A 1 87 ? -4.764 -2.401 -24.308 1.00 70.75 87 GLU A C 1
ATOM 659 O O . GLU A 1 87 ? -5.596 -2.511 -25.210 1.00 70.75 87 GLU A O 1
ATOM 664 N N . TYR A 1 88 ? -3.589 -3.042 -24.346 1.00 62.50 88 TYR A N 1
ATOM 665 C CA . TYR A 1 88 ? -3.175 -3.885 -25.482 1.00 62.50 88 TYR A CA 1
ATOM 666 C C . TYR A 1 88 ? -4.121 -5.070 -25.728 1.00 62.50 88 TYR A C 1
ATOM 668 O O . TYR A 1 88 ? -4.372 -5.435 -26.874 1.00 62.50 88 TYR A O 1
ATOM 676 N N . GLY A 1 89 ? -4.703 -5.650 -24.673 1.00 59.31 89 GLY A N 1
ATOM 677 C CA . GLY A 1 89 ? -5.696 -6.723 -24.806 1.00 59.31 89 GLY A CA 1
ATOM 678 C C . GLY A 1 89 ? -7.025 -6.289 -25.441 1.00 59.31 89 GLY A C 1
ATOM 679 O O . GLY A 1 89 ? -7.815 -7.144 -25.834 1.00 59.31 89 GLY A O 1
ATOM 680 N N . LYS A 1 90 ? -7.292 -4.978 -25.542 1.00 58.16 90 LYS A N 1
ATOM 681 C CA . LYS A 1 90 ? -8.509 -4.417 -26.158 1.00 58.16 90 LYS A CA 1
ATOM 682 C C . LYS A 1 90 ? -8.296 -3.970 -27.599 1.00 58.16 90 LYS A C 1
ATOM 684 O O . LYS A 1 90 ? -9.269 -3.869 -28.342 1.00 58.16 90 LYS A O 1
ATOM 689 N N . THR A 1 91 ? -7.054 -3.731 -28.013 1.00 51.97 91 THR A N 1
ATOM 690 C CA . THR A 1 91 ? -6.710 -3.517 -29.420 1.00 51.97 91 THR A CA 1
ATOM 691 C C . THR A 1 91 ? -6.549 -4.876 -30.089 1.00 51.97 91 THR A C 1
ATOM 693 O O . THR A 1 91 ? -5.439 -5.304 -30.408 1.00 51.97 91 THR A O 1
ATOM 696 N N . GLY A 1 92 ? -7.665 -5.589 -30.253 1.00 53.41 92 GLY A N 1
ATOM 697 C CA . GLY A 1 92 ? -7.728 -6.677 -31.216 1.00 53.41 92 GLY A CA 1
ATOM 698 C C . GLY A 1 92 ? -7.297 -6.109 -32.562 1.00 53.41 92 GLY A C 1
ATOM 699 O O . GLY A 1 92 ? -7.964 -5.248 -33.128 1.00 53.41 92 GLY A O 1
ATOM 700 N N . THR A 1 93 ? -6.123 -6.522 -33.019 1.00 55.16 93 THR A N 1
ATOM 701 C CA . THR A 1 93 ? -5.743 -6.380 -34.413 1.00 55.16 93 THR A CA 1
ATOM 702 C C . THR A 1 93 ? -6.598 -7.385 -35.162 1.00 55.16 93 THR A C 1
ATOM 704 O O . THR A 1 93 ? -6.258 -8.562 -35.253 1.00 55.16 93 THR A O 1
ATOM 707 N N . ASP A 1 94 ? -7.744 -6.918 -35.655 1.00 55.28 94 ASP A N 1
ATOM 708 C CA . ASP A 1 94 ? -8.409 -7.537 -36.792 1.00 55.28 94 ASP A CA 1
ATOM 709 C C . ASP A 1 94 ? -7.397 -7.498 -37.946 1.00 55.28 94 ASP A C 1
ATOM 711 O O . ASP A 1 94 ? -7.248 -6.498 -38.646 1.00 55.28 94 ASP A O 1
ATOM 715 N N . THR A 1 95 ? -6.593 -8.552 -38.056 1.00 58.78 95 THR A N 1
ATOM 716 C CA . THR A 1 95 ? -5.834 -8.835 -39.270 1.00 58.78 95 THR A CA 1
ATOM 717 C C . THR A 1 95 ? -6.694 -9.810 -40.052 1.00 58.78 95 THR A C 1
ATOM 719 O O . THR A 1 95 ? -6.832 -10.967 -39.650 1.00 58.78 95 THR A O 1
ATOM 722 N N . GLU A 1 96 ? -7.340 -9.277 -41.089 1.00 44.38 96 GLU A N 1
ATOM 723 C CA . GLU A 1 96 ? -8.008 -10.036 -42.152 1.00 44.38 96 GLU A CA 1
ATOM 724 C C . GLU A 1 96 ? -7.063 -11.043 -42.826 1.00 44.38 96 GLU A C 1
ATOM 726 O O . GLU A 1 96 ? -5.846 -10.753 -42.934 1.00 44.38 96 GLU A O 1
#

InterPro domains:
  IPR001387 Cro/C1-type, helix-turn-helix domain [PF01381] (11-58)
  IPR0013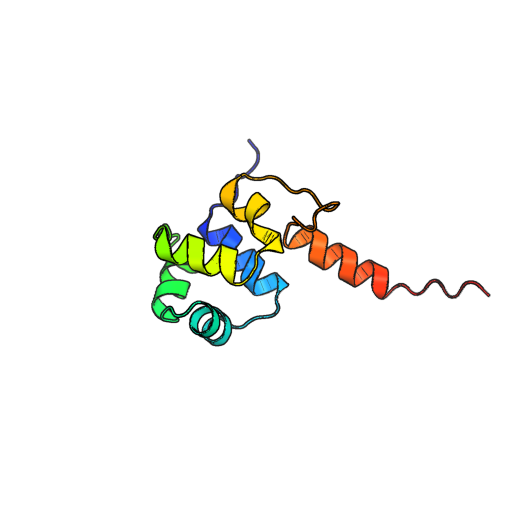87 Cro/C1-type, helix-turn-helix domain [PS50943] (11-70)
  IPR001387 Cro/C1-type, helix-turn-helix domain [SM00530] (10-65)
  IPR001387 Cro/C1-type, helix-turn-helix domain [cd00093] (8-58)
  IPR010982 Lambda repressor-like, DNA-binding domain superfamily [G3DSA:1.10.260.40] (3-94)
  IPR010982 Lambda repressor-like, DNA-binding domain superfamily [SSF47413] (4-65)

Secondary structure (DSSP, 8-state):
---PPPHHHHHHHHHHHTT--HHHHHHHHTS-HHHHHHHHHH-PPPPHHHHHHHHHH-GGGHHHHHHS--BGGGTB--HHHHHHHHHHTT------

Foldseek 3Di:
DDDDDALLCQLVLVCVLVVHDLCVSCVQLVHDSVLNCCCNPVVDDDDPSSLVSSCVSCVLQNCCSPPVDADVVVSNDGSVVSVVVVVVVPPPPPDD

Sequence (96 aa):
MGMSISVSEKIRAIRDSEGMGRKAFADKLGISQRTLESIENKGTDPSSSILKAICKGYPAYTFWLTLDTVNPEIGQISPELKETASEYGKTGTDTE

Radius of gyration: 14.98 Å; chains: 1; bounding box: 29×29×52 Å

Organism: NCBI:txid619304

pLDDT: mean 89.47, std 14.82, range [38.84, 98.25]